Protein AF-A0AAQ0LVQ5-F1 (afdb_monomer_lite)

Radius of gyration: 22.43 Å; chains: 1; bounding box: 59×38×66 Å

Sequence (119 aa):
MIKKIPKYKVIDRNKNVLIQGNILFEIIETLILNTIKHIETKKSLITRIEKNHFVYFDLLSMIYQNSNYFEWENIETIEYIYNNKKFLDPKDFVKFKKSSFKLSSRVNNIDVENIKWKR

pLDDT: mean 85.09, std 17.47, range [42.44, 98.0]

Foldseek 3Di:
DPPDDFQKFKAFPVRDTPDTHNQQLVRLLVVLVVVVVCCVVPDDPVRCVVLVCVVLNVLSVVCNVCSVVDDPVCQVVSQPSNCDVSNDPSRRRMDMDGDDDDPPPPPPPPPPVPPPDDD

Organism: Staphylococcus xylosus (NCBI:txid1288)

Secondary structure (DSSP, 8-state):
---PPPSEEEEETT--EEEEES-HHHHHHHHHHHHHHHHHHHS-HHHHHHTTHHHHHHHHHHHHHTGGG--GGGHHHHHHHHT-TTTS-GGG-EEEEEPP-----------GGG-----

Structure (mmCIF, N/CA/C/O backbone):
data_AF-A0AAQ0LVQ5-F1
#
_entry.id   AF-A0AAQ0LVQ5-F1
#
loop_
_atom_site.group_PDB
_atom_site.id
_atom_site.type_symbol
_atom_site.label_atom_id
_atom_site.label_alt_id
_atom_site.label_comp_id
_atom_site.label_asym_id
_atom_site.label_entity_id
_atom_site.label_seq_id
_atom_site.pdbx_PDB_ins_code
_atom_site.Cartn_x
_atom_site.Cartn_y
_atom_site.Cartn_z
_atom_site.occupancy
_atom_site.B_iso_or_equiv
_atom_site.auth_seq_id
_atom_site.auth_comp_id
_atom_site.auth_asym_id
_atom_site.auth_atom_id
_atom_site.pdbx_PDB_model_num
ATOM 1 N N . MET A 1 1 ? 8.028 -23.631 -21.746 1.00 45.28 1 MET A N 1
ATOM 2 C CA . MET A 1 1 ? 7.249 -22.430 -21.359 1.00 45.28 1 MET A CA 1
ATOM 3 C C . MET A 1 1 ? 8.151 -21.467 -20.600 1.00 45.28 1 MET A C 1
ATOM 5 O O . MET A 1 1 ? 8.612 -21.812 -19.519 1.00 45.28 1 MET A O 1
ATOM 9 N N . ILE A 1 2 ? 8.436 -20.289 -21.157 1.00 53.12 2 ILE A N 1
ATOM 10 C CA . ILE A 1 2 ? 9.176 -19.236 -20.445 1.00 53.12 2 ILE A CA 1
ATOM 11 C C . ILE A 1 2 ? 8.215 -18.624 -19.417 1.00 53.12 2 ILE A C 1
ATOM 13 O O . ILE A 1 2 ? 7.190 -18.057 -19.794 1.00 53.12 2 ILE A O 1
ATOM 17 N N . LYS A 1 3 ? 8.500 -18.768 -18.117 1.00 61.88 3 LYS A N 1
ATOM 18 C CA . LYS A 1 3 ? 7.704 -18.119 -17.063 1.00 61.88 3 LYS A CA 1
ATOM 19 C C . LYS A 1 3 ? 7.946 -16.610 -17.128 1.00 61.88 3 LYS A C 1
ATOM 21 O O . LYS A 1 3 ? 9.053 -16.153 -16.855 1.00 61.88 3 LYS A O 1
ATOM 26 N N . LYS A 1 4 ? 6.915 -15.837 -17.481 1.00 73.69 4 LYS A N 1
ATOM 27 C CA . LYS A 1 4 ? 6.963 -14.369 -17.463 1.00 73.69 4 LYS A CA 1
ATOM 28 C C . LYS A 1 4 ? 7.113 -13.897 -16.014 1.00 73.69 4 LYS A C 1
ATOM 30 O O . LYS A 1 4 ? 6.243 -14.147 -15.184 1.00 73.69 4 LYS A O 1
ATOM 35 N N . ILE A 1 5 ? 8.234 -13.250 -15.705 1.00 80.44 5 ILE A N 1
ATOM 36 C CA . ILE A 1 5 ? 8.490 -12.673 -14.382 1.00 80.44 5 ILE A CA 1
ATOM 37 C C . ILE A 1 5 ? 7.820 -11.291 -14.348 1.00 80.44 5 ILE A C 1
ATOM 39 O O . ILE A 1 5 ? 8.084 -10.491 -15.246 1.00 80.44 5 ILE A O 1
ATOM 43 N N . PRO A 1 6 ? 6.947 -10.997 -13.368 1.00 86.44 6 PRO A N 1
ATOM 44 C CA . PRO A 1 6 ? 6.317 -9.684 -13.270 1.00 86.44 6 PRO A CA 1
ATOM 45 C C . PRO A 1 6 ? 7.355 -8.610 -12.924 1.00 86.44 6 PRO A C 1
ATOM 47 O O . PRO A 1 6 ? 8.253 -8.853 -12.118 1.00 86.44 6 PRO A O 1
ATOM 50 N N . LYS A 1 7 ? 7.220 -7.423 -13.524 1.00 92.19 7 LYS A N 1
ATOM 51 C CA . LYS A 1 7 ? 8.160 -6.300 -13.355 1.00 92.19 7 LYS A CA 1
ATOM 52 C C . LYS A 1 7 ? 8.154 -5.722 -11.938 1.00 92.19 7 LYS A C 1
ATOM 54 O O . LYS A 1 7 ? 9.209 -5.328 -11.445 1.00 92.19 7 LYS A O 1
ATOM 59 N N . TYR A 1 8 ? 6.992 -5.689 -11.291 1.00 95.69 8 TYR A N 1
ATOM 60 C CA . TYR A 1 8 ? 6.792 -5.106 -9.968 1.00 95.69 8 TYR A CA 1
ATOM 61 C C . TYR A 1 8 ? 6.065 -6.076 -9.040 1.00 95.69 8 TYR A C 1
ATOM 63 O O . TYR A 1 8 ? 5.211 -6.858 -9.469 1.00 95.69 8 TYR A O 1
ATOM 71 N N . LYS A 1 9 ? 6.401 -6.011 -7.751 1.00 96.25 9 LYS A N 1
ATOM 72 C CA . LYS A 1 9 ? 5.738 -6.754 -6.679 1.00 96.25 9 LYS A CA 1
ATOM 73 C C . LYS A 1 9 ? 5.630 -5.898 -5.430 1.00 96.25 9 LYS A C 1
ATOM 75 O O . LYS A 1 9 ? 6.558 -5.159 -5.125 1.00 96.25 9 LYS A O 1
ATOM 80 N N . VAL A 1 10 ? 4.561 -6.082 -4.675 1.00 97.12 10 VAL A N 1
ATOM 81 C CA . VAL A 1 10 ? 4.427 -5.610 -3.298 1.00 97.12 10 VAL A CA 1
ATOM 82 C C . VAL A 1 10 ? 4.545 -6.821 -2.393 1.00 97.12 10 VAL A C 1
ATOM 84 O O . VAL A 1 10 ? 3.882 -7.837 -2.616 1.00 97.12 10 VAL A O 1
ATOM 87 N N . ILE A 1 11 ? 5.416 -6.727 -1.398 1.00 97.00 11 ILE A N 1
ATOM 88 C CA . ILE A 1 11 ? 5.631 -7.774 -0.408 1.00 97.00 11 ILE A CA 1
ATOM 89 C C . ILE A 1 11 ? 5.278 -7.290 0.993 1.00 97.00 11 ILE A C 1
ATOM 91 O O . ILE A 1 11 ? 5.429 -6.107 1.294 1.00 97.00 11 ILE A O 1
ATOM 95 N N . ASP A 1 12 ? 4.859 -8.213 1.850 1.00 95.12 12 ASP A N 1
ATOM 96 C CA . ASP A 1 12 ? 4.738 -7.967 3.287 1.00 95.12 12 ASP A CA 1
ATOM 97 C C . ASP A 1 12 ? 6.104 -8.085 3.999 1.00 95.12 12 ASP A C 1
ATOM 99 O O . ASP A 1 12 ? 7.148 -8.375 3.394 1.00 95.12 12 ASP A O 1
ATOM 103 N N . ARG A 1 13 ? 6.101 -7.903 5.324 1.00 91.25 13 ARG A N 1
ATOM 104 C CA . ARG A 1 13 ? 7.287 -8.099 6.175 1.00 91.25 13 ARG A CA 1
ATOM 105 C C . ARG A 1 13 ? 7.858 -9.515 6.146 1.00 91.25 13 ARG A C 1
ATOM 107 O O . ARG A 1 13 ? 9.068 -9.684 6.295 1.00 91.25 13 ARG A O 1
ATOM 114 N N . ASN A 1 14 ? 7.013 -10.513 5.921 1.00 93.56 14 ASN A N 1
ATOM 115 C CA . ASN A 1 14 ? 7.401 -11.917 5.822 1.00 93.56 14 ASN A CA 1
ATOM 116 C C . ASN A 1 14 ? 7.907 -12.284 4.416 1.00 93.56 14 ASN A C 1
ATOM 118 O O . ASN A 1 14 ? 8.242 -13.438 4.162 1.00 93.56 14 ASN A O 1
ATOM 122 N N . LYS A 1 15 ? 8.022 -11.298 3.513 1.00 91.69 15 LYS A N 1
ATOM 123 C CA . LYS A 1 15 ? 8.409 -11.451 2.104 1.00 91.69 15 LYS A CA 1
ATOM 124 C C . LYS A 1 15 ? 7.385 -12.223 1.263 1.00 91.69 15 LYS A C 1
ATOM 126 O O . LYS A 1 15 ? 7.719 -12.623 0.145 1.00 91.69 15 LYS A O 1
ATOM 131 N N . ASN A 1 16 ? 6.155 -12.385 1.746 1.00 95.31 16 ASN A N 1
ATOM 132 C CA . ASN A 1 16 ? 5.053 -12.912 0.952 1.00 95.31 16 ASN A CA 1
ATOM 133 C C . ASN A 1 16 ? 4.644 -11.878 -0.091 1.00 95.31 16 ASN A C 1
ATOM 135 O O . ASN A 1 16 ? 4.603 -10.682 0.190 1.00 95.31 16 ASN A O 1
ATOM 139 N N . VAL A 1 17 ? 4.335 -12.336 -1.302 1.00 95.38 17 VAL A N 1
ATOM 140 C CA . VAL A 1 17 ? 3.853 -11.461 -2.374 1.00 95.38 17 VAL A CA 1
ATOM 141 C C . VAL A 1 17 ? 2.374 -11.185 -2.148 1.00 95.38 17 VAL A C 1
ATOM 143 O O . VAL A 1 17 ? 1.566 -12.107 -2.188 1.00 95.38 17 VAL A O 1
ATOM 146 N N . LEU A 1 18 ? 2.035 -9.915 -1.943 1.00 95.81 18 LEU A N 1
ATOM 147 C CA . LEU A 1 18 ? 0.654 -9.458 -1.808 1.00 95.81 18 LEU A CA 1
ATOM 148 C C . LEU A 1 18 ? 0.049 -9.141 -3.178 1.00 95.81 18 LEU A C 1
ATOM 150 O O . LEU A 1 18 ? -1.081 -9.517 -3.469 1.00 95.81 18 LEU A O 1
ATOM 154 N N . ILE A 1 19 ? 0.813 -8.444 -4.025 1.00 96.06 19 ILE A N 1
ATOM 155 C CA . ILE A 1 19 ? 0.383 -7.977 -5.349 1.00 96.06 19 ILE A CA 1
ATOM 156 C C . ILE A 1 19 ? 1.582 -8.066 -6.296 1.00 96.06 19 ILE A C 1
ATOM 158 O O . ILE A 1 19 ? 2.717 -7.809 -5.893 1.00 96.06 19 ILE A O 1
ATOM 162 N N . GLN A 1 20 ? 1.363 -8.437 -7.557 1.00 95.69 20 GLN A N 1
ATOM 163 C CA . GLN A 1 20 ? 2.406 -8.439 -8.583 1.00 95.69 20 GLN A CA 1
ATOM 164 C C . GLN A 1 20 ? 1.839 -8.127 -9.965 1.00 95.69 20 GLN A C 1
ATOM 166 O O . GLN A 1 20 ? 0.711 -8.500 -10.272 1.00 95.69 20 GLN A O 1
ATOM 171 N N . GLY A 1 21 ? 2.642 -7.493 -10.815 1.00 94.19 21 GLY A N 1
ATOM 172 C CA . GLY A 1 21 ? 2.219 -7.099 -12.156 1.00 94.19 21 GLY A CA 1
ATOM 173 C C . GLY A 1 21 ? 3.309 -6.367 -12.925 1.00 94.19 21 GLY A C 1
ATOM 174 O O . GLY A 1 21 ? 4.462 -6.302 -12.497 1.00 94.19 21 GLY A O 1
ATOM 175 N N . ASN A 1 22 ? 2.956 -5.858 -14.104 1.00 94.44 22 ASN A N 1
ATOM 176 C CA . ASN A 1 22 ? 3.913 -5.211 -15.009 1.00 94.44 22 ASN A CA 1
ATOM 177 C C . ASN A 1 22 ? 3.770 -3.690 -15.073 1.00 94.44 22 ASN A C 1
ATOM 179 O O . ASN A 1 22 ? 4.681 -3.026 -15.565 1.00 94.44 22 ASN A O 1
ATOM 183 N N . ILE A 1 23 ? 2.659 -3.162 -14.569 1.00 95.56 23 ILE A N 1
ATOM 184 C CA . ILE A 1 23 ? 2.280 -1.756 -14.645 1.00 95.56 23 ILE A CA 1
ATOM 185 C C . ILE A 1 23 ? 2.300 -1.199 -13.222 1.00 95.56 23 ILE A C 1
ATOM 187 O O . ILE A 1 23 ? 1.691 -1.777 -12.332 1.00 95.56 23 ILE A O 1
ATOM 191 N N . LEU A 1 24 ? 3.066 -0.132 -12.981 1.00 95.94 24 LEU A N 1
ATOM 192 C CA . LEU A 1 24 ? 3.322 0.357 -11.623 1.00 95.94 24 LEU A CA 1
ATOM 193 C C . LEU A 1 24 ? 2.080 0.990 -10.988 1.00 95.94 24 LEU A C 1
ATOM 195 O O . LEU A 1 24 ? 1.751 0.653 -9.852 1.00 95.94 24 LEU A O 1
ATOM 199 N N . PHE A 1 25 ? 1.385 1.858 -11.727 1.00 97.00 25 PHE A N 1
ATOM 200 C CA . PHE A 1 25 ? 0.205 2.553 -11.215 1.00 97.00 25 PHE A CA 1
ATOM 201 C C . PHE A 1 25 ? -0.902 1.567 -10.817 1.00 97.00 25 PHE A C 1
ATOM 203 O O . PHE A 1 25 ? -1.429 1.682 -9.718 1.00 97.00 25 PHE A O 1
ATOM 210 N N . GLU A 1 26 ? -1.148 0.513 -11.608 1.00 97.56 26 GLU A N 1
ATOM 211 C CA . GLU A 1 26 ? -2.118 -0.541 -11.263 1.00 97.56 26 GLU A CA 1
ATOM 212 C C . GLU A 1 26 ? -1.777 -1.221 -9.930 1.00 97.56 26 GLU A C 1
ATOM 214 O O . GLU A 1 26 ? -2.661 -1.543 -9.137 1.00 97.56 26 GLU A O 1
ATOM 219 N N . ILE A 1 27 ? -0.486 -1.440 -9.655 1.00 97.75 27 ILE A N 1
ATOM 220 C CA . ILE A 1 27 ? -0.030 -2.047 -8.399 1.00 97.75 27 ILE A CA 1
ATOM 221 C C . ILE A 1 27 ? -0.277 -1.107 -7.219 1.00 97.75 27 ILE A C 1
ATOM 223 O O . ILE A 1 27 ? -0.726 -1.565 -6.168 1.00 97.75 27 ILE A O 1
ATOM 227 N N . ILE A 1 28 ? -0.002 0.188 -7.393 1.00 97.88 28 ILE A N 1
ATOM 228 C CA . ILE A 1 28 ? -0.249 1.220 -6.380 1.00 97.88 28 ILE A CA 1
ATOM 229 C C . ILE A 1 28 ? -1.753 1.329 -6.092 1.00 97.88 28 ILE A C 1
ATOM 231 O O . ILE A 1 28 ? -2.168 1.245 -4.936 1.00 97.88 28 ILE A O 1
ATOM 235 N N . GLU A 1 29 ? -2.575 1.446 -7.131 1.00 98.00 29 GLU A N 1
ATOM 236 C CA . GLU A 1 29 ? -4.032 1.552 -7.024 1.00 98.00 29 GLU A CA 1
ATOM 237 C C . GLU A 1 29 ? -4.643 0.335 -6.336 1.00 98.00 29 GLU A C 1
ATOM 239 O O . GLU A 1 29 ? -5.404 0.466 -5.376 1.00 98.00 29 GLU A O 1
ATOM 244 N N . THR A 1 30 ? -4.250 -0.863 -6.776 1.00 97.69 30 THR A N 1
ATOM 245 C CA . THR A 1 30 ? -4.734 -2.121 -6.201 1.00 97.69 30 THR A CA 1
ATOM 246 C C . THR A 1 30 ? -4.365 -2.228 -4.723 1.00 97.69 30 THR A C 1
ATOM 248 O O . THR A 1 30 ? -5.186 -2.652 -3.908 1.00 97.69 30 THR A O 1
ATOM 251 N N . LEU A 1 31 ? -3.144 -1.829 -4.350 1.00 97.62 31 LEU A N 1
ATOM 252 C CA . LEU A 1 31 ? -2.708 -1.808 -2.955 1.00 97.62 31 LEU A CA 1
ATOM 253 C C . LEU A 1 31 ? -3.592 -0.886 -2.114 1.00 97.62 31 LEU A C 1
ATOM 255 O O . LEU A 1 31 ? -4.077 -1.293 -1.056 1.00 97.62 31 LEU A O 1
ATOM 259 N N . ILE A 1 32 ? -3.820 0.336 -2.588 1.00 97.38 32 ILE A N 1
ATOM 260 C CA . ILE A 1 32 ? -4.603 1.344 -1.871 1.00 97.38 32 ILE A CA 1
ATOM 261 C C . ILE A 1 32 ? -6.049 0.885 -1.688 1.00 97.38 32 ILE A C 1
ATOM 263 O O . ILE A 1 32 ? -6.544 0.880 -0.560 1.00 97.38 32 ILE A O 1
ATOM 267 N N . LEU A 1 33 ? -6.704 0.427 -2.756 1.00 97.06 33 LEU A N 1
ATOM 268 C CA . LEU A 1 33 ? -8.087 -0.051 -2.694 1.00 97.06 33 LEU A CA 1
ATOM 269 C C . LEU A 1 33 ? -8.239 -1.234 -1.735 1.00 97.06 33 LEU A C 1
ATOM 271 O O . LEU A 1 33 ? -9.158 -1.255 -0.912 1.00 97.06 33 LEU A O 1
ATOM 275 N N . ASN A 1 34 ? -7.310 -2.193 -1.784 1.00 95.44 34 ASN A N 1
ATOM 276 C CA . ASN A 1 34 ? -7.310 -3.327 -0.861 1.00 95.44 34 ASN A CA 1
ATOM 277 C C . ASN A 1 34 ? -7.138 -2.879 0.594 1.00 95.44 34 ASN A C 1
ATOM 279 O O . ASN A 1 34 ? -7.771 -3.437 1.490 1.00 95.44 34 ASN A O 1
ATOM 283 N N . THR A 1 35 ? -6.319 -1.857 0.830 1.00 94.62 35 THR A N 1
ATOM 284 C CA . THR A 1 35 ? -6.051 -1.321 2.170 1.00 94.62 35 THR A CA 1
ATOM 285 C C . THR A 1 35 ? -7.256 -0.598 2.740 1.00 94.62 35 THR A C 1
ATOM 287 O O . THR A 1 35 ? -7.641 -0.866 3.879 1.00 94.62 35 THR A O 1
ATOM 290 N N . ILE A 1 36 ? -7.891 0.268 1.946 1.00 94.06 36 ILE A N 1
ATOM 291 C CA . ILE A 1 36 ? -9.126 0.953 2.335 1.00 94.06 36 ILE A CA 1
ATOM 292 C C . ILE A 1 36 ? -10.181 -0.099 2.676 1.00 94.06 36 ILE A C 1
ATOM 294 O O . ILE A 1 36 ? -10.640 -0.153 3.816 1.00 94.06 36 ILE A O 1
ATOM 298 N N . LYS A 1 37 ? -10.450 -1.035 1.757 1.00 93.69 37 LYS A N 1
ATOM 299 C CA . LYS A 1 37 ? -11.410 -2.126 1.974 1.00 93.69 37 LYS A CA 1
ATOM 300 C C . LYS A 1 37 ? -11.099 -2.941 3.231 1.00 93.69 37 LYS A C 1
ATOM 302 O O . LYS A 1 37 ? -12.007 -3.284 3.989 1.00 93.69 37 LYS A O 1
ATOM 307 N N . HIS A 1 38 ? -9.832 -3.257 3.487 1.00 91.06 38 HIS A N 1
ATOM 308 C CA . HIS A 1 38 ? -9.429 -3.973 4.695 1.00 91.06 38 HIS A CA 1
ATOM 309 C C . HIS A 1 38 ? -9.746 -3.172 5.965 1.00 91.06 38 HIS A C 1
ATOM 311 O O . HIS A 1 38 ? -10.337 -3.708 6.901 1.00 91.06 38 HIS A O 1
ATOM 317 N N . ILE A 1 39 ? -9.399 -1.884 5.999 1.00 90.62 39 ILE A N 1
ATOM 318 C CA . ILE A 1 39 ? -9.661 -1.017 7.153 1.00 90.62 39 ILE A CA 1
ATOM 319 C C . ILE A 1 39 ? -11.166 -0.872 7.390 1.00 90.62 39 ILE A C 1
ATOM 321 O O . ILE A 1 39 ? -11.604 -0.985 8.534 1.00 90.62 39 ILE A O 1
ATOM 325 N N . GLU A 1 40 ? -11.955 -0.662 6.338 1.00 89.44 40 GLU A N 1
ATOM 326 C CA . GLU A 1 40 ? -13.408 -0.504 6.450 1.00 89.44 40 GLU A CA 1
ATOM 327 C C . GLU A 1 40 ? -14.111 -1.771 6.936 1.00 89.44 40 GLU A C 1
ATOM 329 O O . GLU A 1 40 ? -15.038 -1.691 7.737 1.00 89.44 40 GLU A O 1
ATOM 334 N N . THR A 1 41 ? -13.657 -2.943 6.489 1.00 89.94 41 THR A N 1
ATOM 335 C CA . THR A 1 41 ? -14.261 -4.228 6.872 1.00 89.94 41 THR A CA 1
ATOM 336 C C . THR A 1 41 ? -13.823 -4.711 8.253 1.00 89.94 41 THR A C 1
ATOM 338 O O . THR A 1 41 ? -14.563 -5.447 8.902 1.00 89.94 41 THR A O 1
ATOM 341 N N . LYS A 1 42 ? -12.622 -4.336 8.715 1.00 88.06 42 LYS A N 1
ATOM 342 C CA . LYS A 1 42 ? -12.049 -4.833 9.979 1.00 88.06 42 LYS A CA 1
ATOM 343 C C . LYS A 1 42 ? -12.165 -3.866 11.150 1.00 88.06 42 LYS A C 1
ATOM 345 O O . LYS A 1 42 ? -12.087 -4.322 12.289 1.00 88.06 42 LYS A O 1
ATOM 350 N N . LYS A 1 43 ? -12.307 -2.557 10.916 1.00 85.06 43 LYS A N 1
ATOM 351 C CA . LYS A 1 43 ? -12.374 -1.553 11.989 1.00 85.06 43 LYS A CA 1
ATOM 352 C C . LYS A 1 43 ? -13.773 -0.959 12.090 1.00 85.06 43 LYS A C 1
ATOM 354 O O . LYS A 1 43 ? -14.362 -0.547 11.095 1.00 85.06 43 LYS A O 1
ATOM 359 N N . SER A 1 44 ? -14.277 -0.860 13.320 1.00 86.50 44 SER A N 1
ATOM 360 C CA . SER A 1 44 ? -15.540 -0.171 13.592 1.00 86.50 44 SER A CA 1
ATOM 361 C C . SER A 1 44 ? -15.458 1.307 13.183 1.00 86.50 44 SER A C 1
ATOM 363 O O . SER A 1 44 ? -14.373 1.892 13.125 1.00 86.50 44 SER A O 1
ATOM 365 N N . LEU A 1 45 ? -16.607 1.936 12.921 1.00 84.38 45 LEU A N 1
ATOM 366 C CA . LEU A 1 45 ? -16.666 3.373 12.638 1.00 84.38 45 LEU A CA 1
ATOM 367 C C . LEU A 1 45 ? -16.065 4.208 13.782 1.00 84.38 45 LEU A C 1
ATOM 369 O O . LEU A 1 45 ? -15.291 5.121 13.515 1.00 84.38 45 LEU A O 1
ATOM 373 N N . ILE A 1 46 ? -16.350 3.842 15.036 1.00 84.62 46 ILE A N 1
ATOM 374 C CA . ILE A 1 46 ? -15.818 4.516 16.230 1.00 84.62 46 ILE A CA 1
ATOM 375 C C . ILE A 1 46 ? -14.286 4.478 16.217 1.00 84.62 46 ILE A C 1
ATOM 377 O O . ILE A 1 46 ? -13.641 5.520 16.279 1.00 84.62 46 ILE A O 1
ATOM 381 N N . THR A 1 47 ? -13.692 3.300 16.001 1.00 83.25 47 THR A N 1
ATOM 382 C CA . THR A 1 47 ? -12.230 3.147 15.926 1.00 83.25 47 THR A CA 1
ATOM 383 C C . THR A 1 47 ? -11.616 3.961 14.783 1.00 83.25 47 THR A C 1
ATOM 385 O O . THR A 1 47 ? -10.504 4.474 14.918 1.00 83.25 47 THR A O 1
ATOM 388 N N . ARG A 1 48 ? -12.318 4.078 13.646 1.00 84.81 48 ARG A N 1
ATOM 389 C CA . ARG A 1 48 ? -11.869 4.892 12.505 1.00 84.81 48 ARG A CA 1
ATOM 390 C C . ARG A 1 48 ? -11.871 6.386 12.830 1.00 84.81 48 ARG A C 1
ATOM 392 O O . ARG A 1 48 ? -10.940 7.081 12.430 1.00 84.81 48 ARG A O 1
ATOM 399 N N . ILE A 1 49 ? -12.865 6.862 13.578 1.00 83.75 49 ILE A N 1
ATOM 400 C CA . ILE A 1 49 ? -12.931 8.248 14.058 1.00 83.75 49 ILE A CA 1
ATOM 401 C C . ILE A 1 49 ? -11.813 8.510 15.073 1.00 83.75 49 ILE A C 1
ATOM 403 O O . ILE A 1 49 ? -11.024 9.431 14.884 1.00 83.75 49 ILE A O 1
ATOM 407 N N . GLU A 1 50 ? -11.681 7.661 16.096 1.00 80.31 50 GLU A N 1
ATOM 408 C CA . GLU A 1 50 ? -10.679 7.813 17.163 1.00 80.31 50 GLU A CA 1
ATOM 409 C C . GLU A 1 50 ? -9.244 7.844 16.627 1.00 80.31 50 GLU A C 1
ATOM 411 O O . GLU A 1 50 ? -8.415 8.634 17.078 1.00 80.31 50 GLU A O 1
ATOM 416 N N . LYS A 1 51 ? -8.937 7.002 15.633 1.00 79.00 51 LYS A N 1
ATOM 417 C CA . LYS A 1 51 ? -7.614 6.964 14.989 1.00 79.00 51 LYS A CA 1
ATOM 418 C C . LYS A 1 51 ? -7.463 7.942 13.825 1.00 79.00 51 LYS A C 1
ATOM 420 O O . LYS A 1 51 ? -6.407 7.962 13.191 1.00 79.00 51 LYS A O 1
ATOM 425 N N . ASN A 1 52 ? -8.482 8.757 13.559 1.00 87.06 52 ASN A N 1
ATOM 426 C CA . ASN A 1 52 ? -8.532 9.718 12.465 1.00 87.06 52 ASN A CA 1
ATOM 427 C C . ASN A 1 52 ? -8.174 9.091 11.100 1.00 87.06 52 ASN A C 1
ATOM 429 O O . ASN A 1 52 ? -7.358 9.617 10.341 1.00 87.06 52 ASN A O 1
ATOM 433 N N . HIS A 1 53 ? -8.758 7.923 10.801 1.00 89.25 53 HIS A N 1
ATOM 434 C CA . HIS A 1 53 ? -8.516 7.192 9.551 1.00 89.25 53 HIS A CA 1
ATOM 435 C C . HIS A 1 53 ? -8.973 7.956 8.309 1.00 89.25 53 HIS A C 1
ATOM 437 O O . HIS A 1 53 ? -8.461 7.666 7.237 1.00 89.25 53 HIS A O 1
ATOM 443 N N . PHE A 1 54 ? -9.853 8.949 8.438 1.00 89.19 54 PHE A N 1
ATOM 444 C CA . PHE A 1 54 ? -10.258 9.811 7.324 1.00 89.19 54 PHE A CA 1
ATOM 445 C C . PHE A 1 54 ? -9.071 10.576 6.729 1.00 89.19 54 PHE A C 1
ATOM 447 O O . PHE A 1 54 ? -8.856 10.500 5.528 1.00 89.19 54 PHE A O 1
ATOM 454 N N . VAL A 1 55 ? -8.206 11.163 7.566 1.00 92.94 55 VAL A N 1
ATOM 455 C CA . VAL A 1 55 ? -6.965 11.810 7.090 1.00 92.94 55 VAL A CA 1
ATOM 456 C C . VAL A 1 55 ? -6.067 10.817 6.356 1.00 92.94 55 VAL A C 1
ATOM 458 O O . VAL A 1 55 ? -5.419 11.152 5.368 1.00 92.94 55 VAL A O 1
ATOM 461 N N . TYR A 1 56 ? -6.012 9.573 6.829 1.00 95.00 56 TYR A N 1
ATOM 462 C CA . TYR A 1 56 ? -5.240 8.543 6.147 1.00 95.00 56 TYR A CA 1
ATOM 463 C C . TYR A 1 56 ? -5.865 8.153 4.804 1.00 95.00 56 TYR A C 1
ATOM 465 O O . TYR A 1 56 ? -5.141 7.983 3.828 1.00 95.00 56 TYR A O 1
ATOM 473 N N . PHE A 1 57 ? -7.192 8.059 4.729 1.00 94.75 57 PHE A N 1
ATOM 474 C CA . PHE A 1 57 ? -7.901 7.822 3.475 1.00 94.75 57 PHE A CA 1
ATOM 475 C C . PHE A 1 57 ? -7.700 8.957 2.479 1.00 94.75 57 PHE A C 1
ATOM 477 O O . PHE A 1 57 ? -7.527 8.664 1.301 1.00 94.75 57 PHE A O 1
ATOM 484 N N . ASP A 1 58 ? -7.628 10.209 2.925 1.00 94.94 58 ASP A N 1
ATOM 485 C CA . ASP A 1 58 ? -7.322 11.344 2.051 1.00 94.94 58 ASP A CA 1
ATOM 486 C C . ASP A 1 58 ? -5.911 11.225 1.462 1.00 94.94 58 ASP A C 1
ATOM 488 O O . ASP A 1 58 ? -5.729 11.346 0.251 1.00 94.94 58 ASP A O 1
ATOM 492 N N . LEU A 1 59 ? -4.913 10.889 2.291 1.00 95.44 59 LEU A N 1
ATOM 493 C CA . LEU A 1 59 ? -3.540 10.647 1.828 1.00 95.44 59 LEU A CA 1
ATOM 494 C C . LEU A 1 59 ? -3.474 9.501 0.813 1.00 95.44 59 LEU A C 1
ATOM 496 O O . LEU A 1 59 ? -2.838 9.632 -0.233 1.00 95.44 59 LEU A O 1
ATOM 500 N N . LEU A 1 60 ? -4.138 8.381 1.106 1.00 96.69 60 LEU A N 1
ATOM 501 C CA . LEU A 1 60 ? -4.193 7.241 0.194 1.00 96.69 60 LEU A CA 1
ATOM 502 C C . LEU A 1 60 ? -4.934 7.592 -1.102 1.00 96.69 60 LEU A C 1
ATOM 504 O O . LEU A 1 60 ? -4.486 7.211 -2.178 1.00 96.69 60 LEU A O 1
ATOM 508 N N . SER A 1 61 ? -6.024 8.352 -1.021 1.00 96.50 61 SER A N 1
ATOM 509 C CA . SER A 1 61 ? -6.800 8.787 -2.186 1.00 96.50 61 SER A CA 1
ATOM 510 C C . SER A 1 61 ? -5.998 9.732 -3.075 1.00 96.50 61 SER A C 1
ATOM 512 O O . SER A 1 61 ? -6.046 9.602 -4.294 1.00 96.50 61 SER A O 1
ATOM 514 N N . MET A 1 62 ? -5.193 10.623 -2.490 1.00 97.06 62 MET A N 1
ATOM 515 C CA . MET A 1 62 ? -4.272 11.474 -3.242 1.00 97.06 62 MET A CA 1
ATOM 516 C C . MET A 1 62 ? -3.237 10.637 -4.006 1.00 97.06 62 MET A C 1
ATOM 518 O O . MET A 1 62 ? -2.984 10.904 -5.179 1.00 97.06 62 MET A O 1
ATOM 522 N N . ILE A 1 63 ? -2.657 9.607 -3.377 1.00 97.75 63 ILE A N 1
ATOM 523 C CA . ILE A 1 63 ? -1.728 8.697 -4.068 1.00 97.75 63 ILE A CA 1
ATOM 524 C C . ILE A 1 63 ? -2.459 7.934 -5.181 1.00 97.75 63 ILE A C 1
ATOM 526 O O . ILE A 1 63 ? -1.936 7.807 -6.280 1.00 97.75 63 ILE A O 1
ATOM 530 N N . TYR A 1 64 ? -3.674 7.454 -4.922 1.00 98.00 64 TYR A N 1
ATOM 531 C CA . TYR A 1 64 ? -4.481 6.749 -5.915 1.00 98.00 64 TYR A CA 1
ATOM 532 C C . TYR A 1 64 ? -4.768 7.625 -7.141 1.00 98.00 64 TYR A C 1
ATOM 534 O O . TYR A 1 64 ? -4.536 7.203 -8.265 1.00 98.00 64 TYR A O 1
ATOM 542 N N . GLN A 1 65 ? -5.222 8.864 -6.936 1.00 97.62 65 GLN A N 1
ATOM 543 C CA . GLN A 1 65 ? -5.574 9.786 -8.022 1.00 97.62 65 GLN A CA 1
ATOM 544 C C . GLN A 1 65 ? -4.380 10.191 -8.888 1.00 97.62 65 GLN A C 1
ATOM 546 O O . GLN A 1 65 ? -4.559 10.490 -10.064 1.00 97.62 65 GLN A O 1
ATOM 551 N N . ASN A 1 66 ? -3.177 10.213 -8.310 1.00 9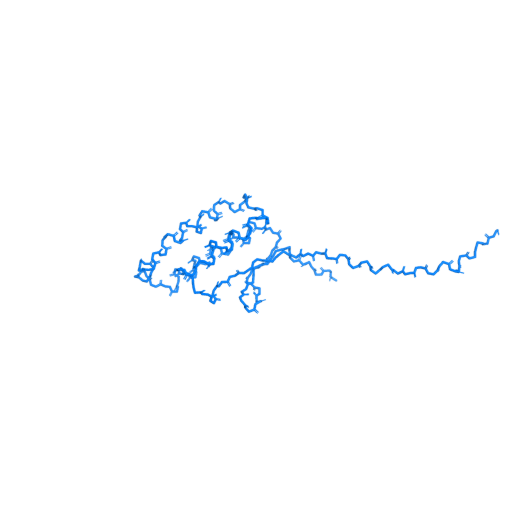7.12 66 ASN A N 1
ATOM 552 C CA . ASN A 1 66 ? -1.948 10.596 -9.003 1.00 97.12 66 ASN A CA 1
ATOM 553 C C . ASN A 1 66 ? -1.084 9.384 -9.393 1.00 97.12 66 ASN A C 1
ATOM 555 O O . ASN A 1 66 ? 0.069 9.554 -9.788 1.00 97.12 66 ASN A O 1
ATOM 559 N N . SER A 1 67 ? -1.619 8.163 -9.271 1.00 96.88 67 SER A N 1
ATOM 560 C CA . SER A 1 67 ? -0.897 6.898 -9.468 1.00 96.88 67 SER A CA 1
ATOM 561 C C . SER A 1 67 ? -0.175 6.831 -10.820 1.00 96.88 67 SER A C 1
ATOM 563 O O . SER A 1 67 ? 0.949 6.339 -10.910 1.00 96.88 67 SER A O 1
ATOM 565 N N . ASN A 1 68 ? -0.822 7.358 -11.858 1.00 96.38 68 ASN A N 1
ATOM 566 C CA . ASN A 1 68 ? -0.383 7.404 -13.247 1.00 96.38 68 ASN A CA 1
ATOM 567 C C . ASN A 1 68 ? 0.800 8.353 -13.493 1.00 96.38 68 ASN A C 1
ATOM 569 O O . ASN A 1 68 ? 1.471 8.208 -14.511 1.00 96.38 68 ASN A O 1
ATOM 573 N N . TYR A 1 69 ? 1.055 9.299 -12.587 1.00 96.44 69 TYR A N 1
ATOM 5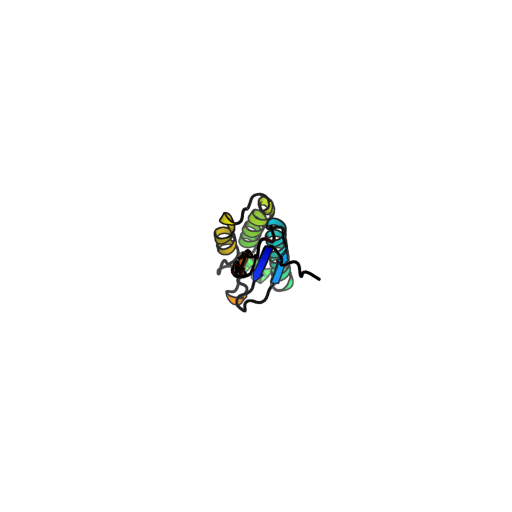74 C CA . TYR A 1 69 ? 2.194 10.218 -12.655 1.00 96.44 69 TYR A CA 1
ATOM 575 C C . TYR A 1 69 ? 3.409 9.722 -11.871 1.00 96.44 69 TYR A C 1
ATOM 577 O O . TYR A 1 69 ? 4.479 10.323 -11.965 1.00 96.44 69 TYR A O 1
ATOM 585 N N . PHE A 1 70 ? 3.262 8.658 -11.078 1.00 95.31 70 PHE A N 1
ATOM 586 C CA . PHE A 1 70 ? 4.367 8.129 -10.295 1.00 95.31 70 PHE A CA 1
ATOM 587 C C . PHE A 1 70 ? 5.240 7.185 -11.104 1.00 95.31 70 PHE A C 1
ATOM 589 O O . PHE A 1 70 ? 4.793 6.184 -11.665 1.00 95.31 70 PHE A O 1
ATOM 596 N N . GLU A 1 71 ? 6.531 7.468 -11.046 1.00 95.69 71 GLU A N 1
ATOM 597 C CA . GLU A 1 71 ? 7.581 6.611 -11.552 1.00 95.69 71 GLU A CA 1
ATOM 598 C C . GLU A 1 71 ? 8.236 5.833 -10.406 1.00 95.69 71 GLU A C 1
ATOM 600 O O . GLU A 1 71 ? 7.927 5.996 -9.220 1.00 95.69 71 GLU A O 1
ATOM 605 N N . TRP A 1 72 ? 9.149 4.927 -10.757 1.00 95.62 72 TRP A N 1
ATOM 606 C CA . TRP A 1 72 ? 9.806 4.074 -9.765 1.00 95.62 72 TRP A CA 1
ATOM 607 C C . TRP A 1 72 ? 10.591 4.882 -8.719 1.00 95.62 72 TRP A C 1
ATOM 609 O O . TRP A 1 72 ? 10.702 4.469 -7.568 1.00 95.62 72 TRP A O 1
ATOM 619 N N . GLU A 1 73 ? 11.100 6.043 -9.106 1.00 95.94 73 GLU A N 1
ATOM 620 C CA . GLU A 1 73 ? 11.847 6.982 -8.274 1.00 95.94 73 GLU A CA 1
ATOM 621 C C . GLU A 1 73 ? 10.983 7.558 -7.139 1.00 95.94 73 GLU A C 1
ATOM 623 O O . GLU A 1 73 ? 11.512 7.953 -6.104 1.00 95.94 73 GLU A O 1
ATOM 628 N N . ASN A 1 74 ? 9.652 7.556 -7.282 1.00 96.88 74 ASN A N 1
ATOM 629 C CA . ASN A 1 74 ? 8.726 8.048 -6.260 1.00 96.88 74 ASN A CA 1
ATOM 630 C C . ASN A 1 74 ? 8.372 6.994 -5.196 1.00 96.88 74 ASN A C 1
ATOM 632 O O . ASN A 1 74 ? 7.714 7.311 -4.203 1.00 96.88 74 ASN A O 1
ATOM 636 N N . ILE A 1 75 ? 8.777 5.735 -5.387 1.00 97.06 75 ILE A N 1
ATOM 637 C CA . ILE A 1 75 ? 8.261 4.607 -4.603 1.00 97.06 75 ILE A CA 1
ATOM 638 C C . ILE A 1 75 ? 8.644 4.673 -3.131 1.00 97.06 75 ILE A C 1
ATOM 640 O O . ILE A 1 75 ? 7.818 4.339 -2.289 1.00 97.06 75 ILE A O 1
ATOM 644 N N . GLU A 1 76 ? 9.837 5.155 -2.794 1.00 96.88 76 GLU A N 1
ATOM 645 C CA . GLU A 1 76 ? 10.232 5.302 -1.387 1.00 96.88 76 GLU A CA 1
ATOM 646 C C . GLU A 1 76 ? 9.339 6.310 -0.651 1.00 96.88 76 GLU A C 1
ATOM 648 O O . GLU A 1 76 ? 8.934 6.079 0.489 1.00 96.88 76 GLU A O 1
ATOM 653 N N . THR A 1 77 ? 8.958 7.404 -1.316 1.00 96.44 77 THR A N 1
ATOM 654 C CA . THR A 1 77 ? 8.016 8.385 -0.764 1.00 96.44 77 THR A CA 1
ATOM 655 C C . THR A 1 77 ? 6.623 7.782 -0.598 1.00 96.44 77 THR A C 1
ATOM 657 O O . THR A 1 77 ? 5.993 7.969 0.443 1.00 96.44 77 THR A O 1
ATOM 660 N N . ILE A 1 78 ? 6.153 7.018 -1.587 1.00 97.19 78 ILE A N 1
ATOM 661 C CA . ILE A 1 78 ? 4.862 6.320 -1.517 1.00 97.19 78 ILE A CA 1
ATOM 662 C C . ILE A 1 78 ? 4.860 5.318 -0.362 1.00 97.19 78 ILE A C 1
ATOM 664 O O . ILE A 1 78 ? 3.928 5.313 0.437 1.00 97.19 78 ILE A O 1
ATOM 668 N N . GLU A 1 79 ? 5.914 4.511 -0.226 1.00 97.06 79 GLU A N 1
ATOM 669 C CA . GLU A 1 79 ? 6.089 3.578 0.888 1.00 97.06 79 GLU A CA 1
ATOM 670 C C . GLU A 1 79 ? 6.079 4.295 2.234 1.00 97.06 79 GLU A C 1
ATOM 672 O O . GLU A 1 79 ? 5.458 3.806 3.173 1.00 97.06 79 GLU A O 1
ATOM 677 N N . TYR A 1 80 ? 6.743 5.446 2.337 1.00 96.00 80 TYR A N 1
ATOM 678 C CA . TYR A 1 80 ? 6.784 6.231 3.565 1.00 96.00 80 TYR A CA 1
ATOM 679 C C . TYR A 1 80 ? 5.396 6.743 3.974 1.00 96.00 80 TYR A C 1
ATOM 681 O O . TYR A 1 80 ? 5.001 6.598 5.133 1.00 96.00 80 TYR A O 1
ATOM 689 N N . ILE A 1 81 ? 4.635 7.307 3.030 1.00 95.94 81 ILE A N 1
ATOM 690 C CA . ILE A 1 81 ? 3.279 7.810 3.295 1.00 95.94 81 ILE A CA 1
ATOM 691 C C . ILE A 1 81 ? 2.331 6.647 3.603 1.00 95.94 81 ILE A C 1
ATOM 693 O O . ILE A 1 81 ? 1.554 6.715 4.559 1.00 95.94 81 ILE A O 1
ATOM 697 N N . TYR A 1 82 ? 2.408 5.571 2.819 1.00 96.75 82 TYR A N 1
ATOM 698 C CA . TYR A 1 82 ? 1.568 4.394 2.985 1.00 96.75 82 TYR A CA 1
ATOM 699 C C . TYR A 1 82 ? 1.838 3.709 4.332 1.00 96.75 82 TYR A C 1
ATOM 701 O O . TYR A 1 82 ? 0.902 3.507 5.101 1.00 96.75 82 TYR A O 1
ATOM 709 N N . ASN A 1 83 ? 3.098 3.424 4.679 1.00 96.38 83 ASN A N 1
ATOM 710 C CA . ASN A 1 83 ? 3.508 2.735 5.913 1.00 96.38 83 ASN A CA 1
ATOM 711 C C . ASN A 1 83 ? 3.511 3.658 7.147 1.00 96.38 83 ASN A C 1
ATOM 713 O O . ASN A 1 83 ? 4.420 3.636 7.984 1.00 96.38 83 ASN A O 1
ATOM 717 N N . ASN A 1 84 ? 2.490 4.498 7.288 1.00 93.44 84 ASN A N 1
ATOM 718 C CA . ASN A 1 84 ? 2.408 5.423 8.401 1.00 93.44 84 ASN A CA 1
ATOM 719 C C . ASN A 1 84 ? 1.960 4.705 9.686 1.00 93.44 84 ASN A C 1
ATOM 721 O O . ASN A 1 84 ? 0.795 4.328 9.846 1.00 93.44 84 ASN A O 1
ATOM 725 N N . LYS A 1 85 ? 2.887 4.591 10.647 1.00 92.69 85 LYS A N 1
A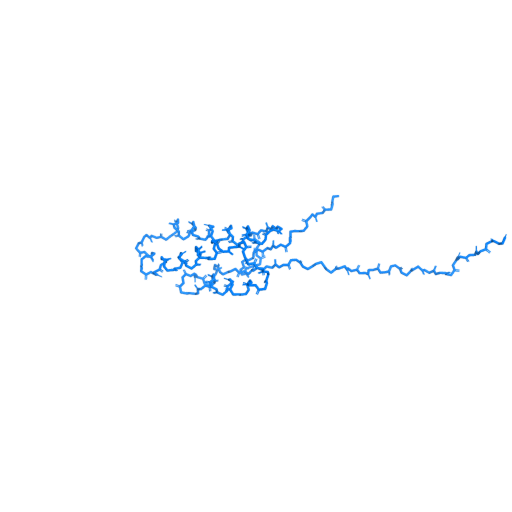TOM 726 C CA . LYS A 1 85 ? 2.685 3.934 11.955 1.00 92.69 85 LYS A CA 1
ATOM 727 C C . LYS A 1 85 ? 1.541 4.506 12.801 1.00 92.69 85 LYS A C 1
ATOM 729 O O . LYS A 1 85 ? 1.108 3.861 13.750 1.00 92.69 85 LYS A O 1
ATOM 734 N N . LYS A 1 86 ? 1.073 5.726 12.506 1.00 90.50 86 LYS A N 1
ATOM 735 C CA . LYS A 1 86 ? -0.085 6.325 13.185 1.00 90.50 86 LYS A CA 1
ATOM 736 C C . LYS A 1 86 ? -1.385 5.608 12.808 1.00 90.50 86 LYS A C 1
ATOM 738 O O . LYS A 1 86 ? -2.289 5.507 13.634 1.00 90.50 86 LYS A O 1
ATOM 743 N N . PHE A 1 87 ? -1.473 5.100 11.580 1.00 89.81 87 PHE A N 1
ATOM 744 C CA . PHE A 1 87 ? -2.719 4.596 10.999 1.00 89.81 87 PHE A CA 1
ATOM 745 C C . PHE A 1 87 ? -2.708 3.085 10.743 1.00 89.81 87 PHE A C 1
ATOM 747 O O . PHE A 1 87 ? -3.759 2.436 10.882 1.00 89.81 87 PHE A O 1
ATOM 754 N N . LEU A 1 88 ? -1.532 2.536 10.423 1.00 89.69 88 LEU A N 1
ATOM 755 C CA . LEU A 1 88 ? -1.282 1.115 10.190 1.00 89.69 88 LEU A CA 1
ATOM 756 C C . LEU A 1 88 ? -0.443 0.494 11.306 1.00 89.69 88 LEU A C 1
ATOM 758 O O . LEU A 1 88 ? 0.468 1.120 11.850 1.00 89.69 88 LEU A O 1
ATOM 762 N N . ASP A 1 89 ? -0.744 -0.767 11.616 1.00 90.25 89 ASP A N 1
ATOM 763 C CA . ASP A 1 89 ? 0.119 -1.584 12.460 1.00 90.25 89 ASP A CA 1
ATOM 764 C C . ASP A 1 89 ? 1.397 -1.904 11.665 1.00 90.25 89 ASP A C 1
ATOM 766 O O . ASP A 1 89 ? 1.303 -2.261 10.489 1.00 90.25 89 ASP A O 1
ATOM 770 N N . PRO A 1 90 ? 2.590 -1.792 12.273 1.00 92.44 90 PRO A N 1
ATOM 771 C CA . PRO A 1 90 ? 3.844 -2.246 11.688 1.00 92.44 90 PRO A CA 1
ATOM 772 C C . PRO A 1 90 ? 3.735 -3.574 10.923 1.00 92.44 90 PRO A C 1
ATOM 774 O O . PRO A 1 90 ? 4.306 -3.688 9.842 1.00 92.44 90 PRO A O 1
ATOM 777 N N . LYS A 1 91 ? 2.994 -4.567 11.429 1.00 92.00 91 LYS A N 1
ATOM 778 C CA . LYS A 1 91 ? 2.835 -5.870 10.754 1.00 92.00 91 LYS A CA 1
ATOM 779 C C . LYS A 1 91 ? 2.218 -5.779 9.348 1.00 92.00 91 LYS A C 1
ATOM 781 O O . LYS A 1 91 ? 2.511 -6.634 8.520 1.00 92.00 91 LYS A O 1
ATOM 786 N N . ASP A 1 92 ? 1.429 -4.738 9.088 1.00 92.25 92 ASP A N 1
ATOM 787 C CA . ASP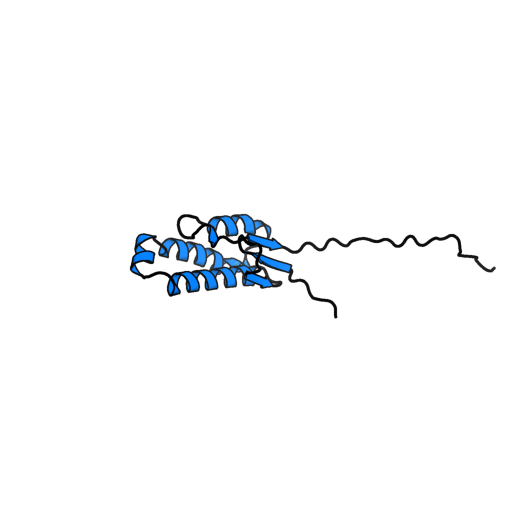 A 1 92 ? 0.723 -4.499 7.826 1.00 92.25 92 ASP A CA 1
ATOM 788 C C . ASP A 1 92 ? 1.570 -3.675 6.839 1.00 92.25 92 ASP A C 1
ATOM 790 O O . ASP A 1 92 ? 1.105 -3.313 5.758 1.00 92.25 92 ASP A O 1
ATOM 794 N N . PHE A 1 93 ? 2.816 -3.346 7.202 1.00 96.38 93 PHE A N 1
ATOM 795 C CA . PHE A 1 93 ? 3.699 -2.581 6.330 1.00 96.38 93 PHE A CA 1
ATOM 796 C C . PHE A 1 93 ? 4.128 -3.404 5.125 1.00 96.38 93 PHE A C 1
ATOM 798 O O . PHE A 1 93 ? 4.402 -4.605 5.219 1.00 96.38 93 PHE A O 1
ATOM 805 N N . VAL A 1 94 ? 4.276 -2.708 4.005 1.00 97.25 94 VAL A N 1
ATOM 806 C CA . VAL A 1 94 ? 4.619 -3.312 2.725 1.00 97.25 94 VAL A CA 1
ATOM 807 C C . VAL A 1 94 ? 5.893 -2.724 2.143 1.00 97.25 94 VAL A C 1
ATOM 809 O O . VAL A 1 94 ? 6.323 -1.631 2.510 1.00 97.25 94 VAL A O 1
ATOM 812 N N . LYS A 1 95 ? 6.485 -3.460 1.204 1.00 97.62 95 LYS A N 1
ATOM 813 C CA . LYS A 1 95 ? 7.618 -3.005 0.407 1.00 97.62 95 LYS A CA 1
ATOM 814 C C . LYS A 1 95 ? 7.415 -3.347 -1.062 1.00 97.62 95 LYS A C 1
ATOM 816 O O . LYS A 1 95 ? 7.128 -4.492 -1.412 1.00 97.62 95 LYS A O 1
ATOM 821 N N . PHE A 1 96 ? 7.611 -2.374 -1.926 1.00 97.06 96 PHE A N 1
ATOM 822 C CA . PHE A 1 96 ? 7.663 -2.524 -3.362 1.00 97.06 96 PHE A CA 1
ATOM 823 C C . PHE A 1 96 ? 9.023 -3.080 -3.782 1.00 97.06 96 PHE A C 1
ATOM 825 O O . PHE A 1 96 ? 10.089 -2.778 -3.241 1.00 97.06 96 PHE A O 1
ATOM 832 N N . LYS A 1 97 ? 8.993 -3.934 -4.797 1.00 95.62 97 LYS A N 1
ATOM 833 C CA . LYS A 1 97 ? 10.170 -4.512 -5.431 1.00 95.62 97 LYS A CA 1
ATOM 834 C C . LYS A 1 97 ? 10.017 -4.433 -6.935 1.00 95.62 97 LYS A C 1
ATOM 836 O O . LYS A 1 97 ? 9.025 -4.905 -7.485 1.00 95.62 97 LYS A O 1
ATOM 841 N N . LYS A 1 98 ? 11.044 -3.903 -7.591 1.00 93.81 98 LYS A N 1
ATOM 842 C CA . LYS A 1 98 ? 11.223 -3.977 -9.038 1.00 93.81 98 LYS A CA 1
ATOM 843 C C . LYS A 1 98 ? 12.124 -5.161 -9.345 1.00 93.81 98 LYS A C 1
ATOM 845 O O . LYS A 1 98 ? 13.206 -5.291 -8.773 1.00 93.81 98 LYS A O 1
ATOM 850 N N . SER A 1 99 ? 11.676 -6.041 -10.228 1.00 87.50 99 SER A N 1
ATOM 851 C CA . SER A 1 99 ? 12.516 -7.114 -10.739 1.00 87.50 99 SER A CA 1
ATOM 852 C C . SER A 1 99 ? 13.633 -6.514 -11.588 1.00 87.50 99 SER A C 1
ATOM 854 O O . SER A 1 99 ? 13.375 -5.855 -12.593 1.00 87.50 99 SER A O 1
ATOM 856 N N . SER A 1 100 ? 14.881 -6.748 -11.188 1.00 72.50 100 SER A N 1
ATOM 857 C CA . SER A 1 100 ? 16.043 -6.492 -12.030 1.00 72.50 100 SER A CA 1
ATOM 858 C C . SER A 1 100 ? 16.371 -7.758 -12.817 1.00 72.50 100 SER A C 1
ATOM 860 O O . SER A 1 100 ? 16.593 -8.828 -12.250 1.00 72.50 100 SER A O 1
ATOM 862 N N . PHE A 1 101 ? 16.388 -7.652 -14.144 1.00 61.09 101 PHE A N 1
ATOM 863 C CA . PHE A 1 101 ? 17.005 -8.677 -14.976 1.00 61.09 101 PHE A CA 1
ATOM 864 C C . PHE A 1 101 ? 18.512 -8.436 -14.947 1.00 61.09 101 PHE A C 1
ATOM 866 O O . PHE A 1 101 ? 18.999 -7.471 -15.530 1.00 61.09 101 PHE A O 1
ATOM 873 N N . LYS A 1 102 ? 19.265 -9.300 -14.264 1.00 47.81 102 LYS A N 1
ATOM 874 C CA . LYS A 1 102 ? 20.688 -9.458 -14.568 1.00 47.81 102 LYS A CA 1
ATOM 875 C C . LYS A 1 102 ? 20.780 -10.492 -15.682 1.00 47.81 102 LYS A C 1
ATOM 877 O O . LYS A 1 102 ? 20.502 -11.665 -15.446 1.00 47.81 102 LYS A O 1
ATOM 882 N N . LEU A 1 103 ? 21.137 -10.060 -16.891 1.00 46.16 103 LEU A N 1
ATOM 883 C CA . LEU A 1 103 ? 21.653 -10.976 -17.906 1.00 46.16 103 LEU A CA 1
ATOM 884 C C . LEU A 1 103 ? 22.914 -11.611 -17.314 1.00 46.16 103 LEU A C 1
ATOM 886 O O . LEU A 1 103 ? 23.940 -10.949 -17.187 1.00 46.16 103 LEU A O 1
ATOM 890 N N . SER A 1 104 ? 22.838 -12.870 -16.887 1.00 49.59 104 SER A N 1
ATOM 891 C CA . SER A 1 104 ? 24.049 -13.632 -16.609 1.00 49.59 104 SER A CA 1
ATOM 892 C C . SER A 1 104 ? 24.669 -13.971 -17.959 1.00 49.59 104 SER A C 1
ATOM 894 O O . SER A 1 104 ? 24.237 -14.915 -18.622 1.00 49.59 104 SER A O 1
ATOM 896 N N . SER A 1 105 ? 25.650 -13.191 -18.395 1.00 45.91 105 SER A N 1
ATOM 897 C CA . SER A 1 105 ? 26.518 -13.560 -19.505 1.00 45.91 105 SER A CA 1
ATOM 898 C C . SER A 1 105 ? 27.370 -14.760 -19.084 1.00 45.91 105 SER A C 1
ATOM 900 O O . SER A 1 105 ? 28.527 -14.628 -18.701 1.00 45.91 105 SER A O 1
ATOM 902 N N . ARG A 1 106 ? 26.809 -15.972 -19.159 1.00 46.19 106 ARG A N 1
ATOM 903 C CA . ARG A 1 106 ? 27.643 -17.147 -19.423 1.00 46.19 106 ARG A CA 1
ATOM 904 C C . ARG A 1 106 ? 28.042 -17.046 -20.888 1.00 46.19 106 ARG A C 1
ATOM 906 O O . ARG A 1 106 ? 27.343 -17.542 -21.764 1.00 46.19 106 ARG A O 1
ATOM 913 N N . VAL A 1 107 ? 29.120 -16.311 -21.145 1.00 48.91 107 VAL A N 1
ATOM 914 C CA . VAL A 1 107 ? 29.866 -16.455 -22.391 1.00 48.91 107 VAL A CA 1
ATOM 915 C C . VAL A 1 107 ? 30.393 -17.883 -22.357 1.00 48.91 107 VAL A C 1
ATOM 917 O O . VAL A 1 107 ? 31.238 -18.215 -21.530 1.00 48.91 107 VAL A O 1
ATOM 920 N N . ASN A 1 108 ? 29.818 -18.760 -23.177 1.00 47.31 108 ASN A N 1
ATOM 921 C CA . ASN A 1 108 ? 30.474 -20.018 -23.487 1.00 47.31 108 ASN A CA 1
ATOM 922 C C . ASN A 1 108 ? 31.799 -19.631 -24.146 1.0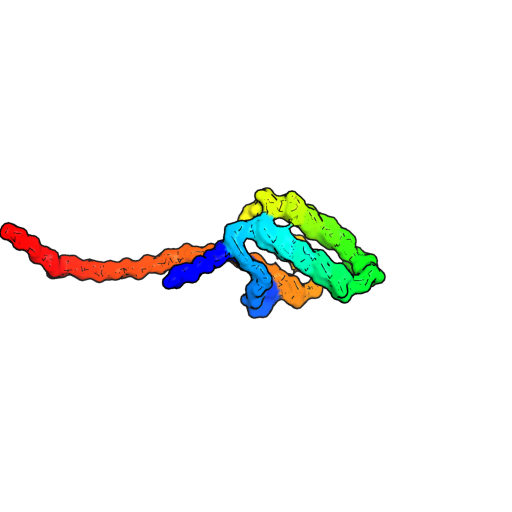0 47.31 108 ASN A C 1
ATOM 924 O O . ASN A 1 108 ? 31.782 -18.995 -25.200 1.00 47.31 108 ASN A O 1
ATOM 928 N N . ASN A 1 109 ? 32.923 -19.960 -23.511 1.00 47.22 109 ASN A N 1
ATOM 929 C CA . ASN A 1 109 ? 34.212 -19.943 -24.185 1.00 47.22 109 ASN A CA 1
ATOM 930 C C . ASN A 1 109 ? 34.069 -20.848 -25.411 1.00 47.22 109 ASN A C 1
ATOM 932 O O . ASN A 1 109 ? 33.908 -22.060 -25.282 1.00 47.22 109 ASN A O 1
ATOM 936 N N . ILE A 1 110 ? 34.030 -20.246 -26.594 1.00 53.75 110 ILE A N 1
ATOM 937 C CA . ILE A 1 110 ? 34.242 -20.975 -27.834 1.00 53.75 110 ILE A CA 1
ATOM 938 C C . ILE A 1 110 ? 35.749 -21.222 -27.862 1.00 53.75 110 ILE A C 1
ATOM 940 O O . ILE A 1 110 ? 36.510 -20.277 -28.063 1.00 53.75 110 ILE A O 1
ATOM 944 N N . ASP A 1 111 ? 36.179 -22.460 -27.619 1.00 51.41 111 ASP A N 1
ATOM 945 C CA . ASP A 1 111 ? 37.551 -22.867 -27.917 1.00 51.41 111 ASP A CA 1
ATOM 946 C C . ASP A 1 111 ? 37.754 -22.767 -29.430 1.00 51.41 111 ASP A C 1
ATOM 948 O O . ASP A 1 111 ? 37.211 -23.545 -30.217 1.00 51.41 111 ASP A O 1
ATOM 952 N N . VAL A 1 112 ? 38.520 -21.762 -29.845 1.00 50.41 112 VAL A N 1
ATOM 953 C CA . VAL A 1 112 ? 38.816 -21.463 -31.254 1.00 50.41 112 VAL A CA 1
ATOM 954 C C . VAL A 1 112 ? 39.880 -22.423 -31.824 1.00 50.41 112 VAL A C 1
ATOM 956 O O . VAL A 1 112 ? 40.278 -22.298 -32.978 1.00 50.41 112 VAL A O 1
ATOM 959 N N . GLU A 1 113 ? 40.329 -23.430 -31.070 1.00 50.81 113 GLU A N 1
ATOM 960 C CA . GLU A 1 113 ? 41.455 -24.288 -31.472 1.00 50.81 113 GLU A CA 1
ATOM 961 C C . GLU A 1 113 ? 41.148 -25.317 -32.578 1.00 50.81 113 GLU A C 1
ATOM 963 O O . GLU A 1 113 ? 42.067 -25.972 -33.061 1.00 50.81 113 GLU A O 1
ATOM 968 N N . ASN A 1 114 ? 39.904 -25.446 -33.058 1.00 50.59 114 ASN A N 1
ATOM 969 C CA . ASN A 1 114 ? 39.556 -26.463 -34.068 1.00 50.59 114 ASN A CA 1
ATOM 970 C C . ASN A 1 114 ? 39.003 -25.946 -35.404 1.00 50.59 114 ASN A C 1
ATOM 972 O O . ASN A 1 114 ? 38.513 -26.741 -36.212 1.00 50.59 114 ASN A O 1
ATOM 976 N N . ILE A 1 115 ? 39.140 -24.655 -35.722 1.00 52.06 115 ILE A N 1
ATOM 977 C CA . ILE A 1 115 ? 38.829 -24.175 -37.079 1.00 52.06 115 ILE A CA 1
ATOM 978 C C . ILE A 1 115 ? 40.024 -24.466 -38.003 1.00 52.06 115 ILE A C 1
ATOM 980 O O . ILE A 1 115 ? 40.837 -23.598 -38.316 1.00 52.06 115 ILE A O 1
ATOM 984 N N . LYS A 1 116 ? 40.140 -25.720 -38.460 1.00 51.59 116 LYS A N 1
ATOM 985 C CA . LYS A 1 116 ? 40.980 -26.059 -39.616 1.00 51.59 116 LYS A CA 1
ATOM 986 C C . LYS A 1 116 ? 40.317 -25.504 -40.873 1.00 51.59 116 LYS A C 1
ATOM 988 O O . LYS A 1 116 ? 39.391 -26.106 -41.413 1.00 51.59 116 LYS A O 1
ATOM 993 N N . TRP A 1 117 ? 40.822 -24.377 -41.358 1.00 51.88 117 TRP A N 1
ATOM 994 C CA . TRP A 1 117 ? 40.528 -23.892 -42.702 1.00 51.88 117 TRP A CA 1
ATOM 995 C C . TRP A 1 117 ? 41.085 -24.896 -43.721 1.00 51.88 117 TRP A C 1
ATOM 997 O O . TRP A 1 117 ? 42.296 -24.977 -43.927 1.00 51.88 117 TRP A O 1
ATOM 1007 N N . LYS A 1 118 ? 40.211 -25.705 -44.332 1.00 46.56 118 LYS A N 1
ATOM 1008 C CA . LYS A 1 118 ? 40.559 -26.428 -45.561 1.00 46.56 118 LYS A CA 1
ATOM 1009 C C . LYS A 1 118 ? 40.664 -25.393 -46.685 1.00 46.56 118 LYS A C 1
ATOM 1011 O O . LYS A 1 118 ? 39.700 -24.669 -46.922 1.00 46.56 118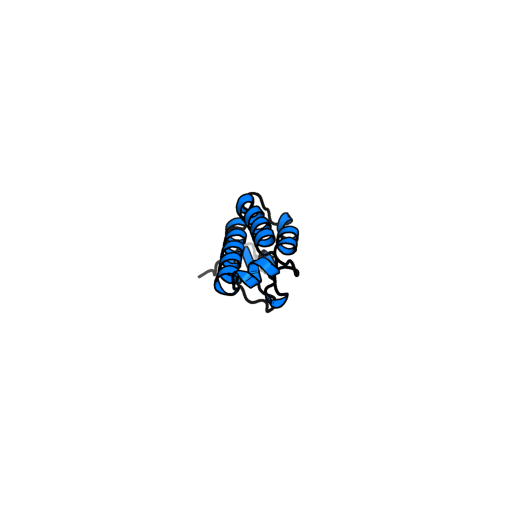 LYS A O 1
ATOM 1016 N N . ARG A 1 119 ? 41.855 -25.302 -47.283 1.00 42.44 119 ARG A N 1
ATOM 1017 C CA . ARG A 1 119 ? 42.116 -24.577 -48.534 1.00 42.44 119 ARG A CA 1
ATOM 1018 C C . ARG A 1 119 ? 41.412 -25.248 -49.703 1.00 42.44 119 ARG A C 1
ATOM 1020 O O . ARG A 1 119 ? 41.297 -26.494 -49.654 1.00 42.44 119 ARG A O 1
#